Protein AF-A0A6J7DYG6-F1 (afdb_monomer_lite)

Sequence (64 aa):
MSSASAAEISVIADGIDGYRARVRDLAELFIGSPQEDLLATLHEAERALRNAHRTMQRAIKLTR

Structure (mmCIF, N/CA/C/O backbone):
data_AF-A0A6J7DYG6-F1
#
_entry.id   AF-A0A6J7DYG6-F1
#
loop_
_atom_site.group_PDB
_atom_site.id
_atom_site.type_symbol
_atom_site.label_atom_id
_atom_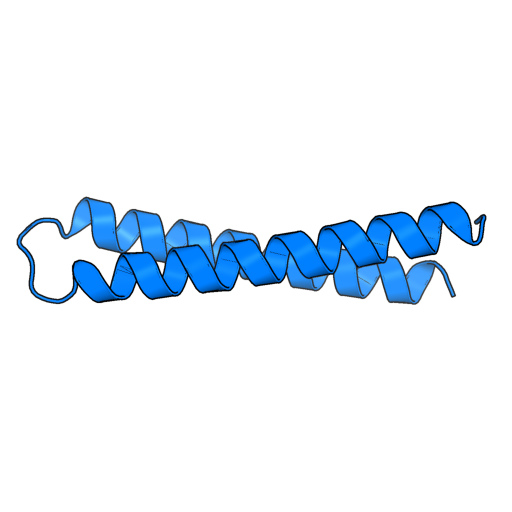site.label_alt_id
_atom_site.label_comp_id
_atom_site.label_asym_id
_atom_site.label_entity_id
_atom_site.label_seq_id
_atom_site.pdbx_PDB_ins_code
_atom_site.Cartn_x
_atom_site.Cartn_y
_atom_site.Cartn_z
_atom_site.occupancy
_atom_site.B_iso_or_equiv
_atom_site.auth_seq_id
_atom_site.auth_comp_id
_atom_site.auth_asym_id
_atom_site.auth_atom_id
_atom_site.pdbx_PDB_model_num
ATOM 1 N N . MET A 1 1 ? 17.053 3.010 -21.279 1.00 60.44 1 MET A N 1
ATOM 2 C CA . MET A 1 1 ? 17.107 2.428 -19.916 1.00 60.44 1 MET A CA 1
ATOM 3 C C . MET A 1 1 ? 17.497 0.964 -20.027 1.00 60.44 1 MET A C 1
ATOM 5 O O . MET A 1 1 ? 17.199 0.371 -21.055 1.00 60.44 1 MET A O 1
ATOM 9 N N . SER A 1 2 ? 18.201 0.394 -19.043 1.00 78.56 2 SER A N 1
ATOM 10 C CA . SER A 1 2 ? 18.573 -1.028 -19.092 1.00 78.56 2 SER A CA 1
ATOM 11 C C . SER A 1 2 ? 17.369 -1.917 -18.760 1.00 78.56 2 SER A C 1
ATOM 13 O O . SER A 1 2 ? 16.467 -1.503 -18.027 1.00 78.56 2 SER A O 1
ATOM 15 N N . SER A 1 3 ? 17.367 -3.152 -19.267 1.00 80.31 3 SER A N 1
ATOM 16 C CA . SER A 1 3 ? 16.373 -4.172 -18.901 1.00 80.31 3 SER A CA 1
ATOM 17 C C . SER A 1 3 ? 16.329 -4.416 -17.388 1.00 80.31 3 SER A C 1
ATOM 19 O O . SER A 1 3 ? 15.254 -4.617 -16.829 1.00 80.31 3 SER A O 1
ATOM 21 N N . ALA A 1 4 ? 17.477 -4.305 -16.715 1.00 85.81 4 ALA A N 1
ATOM 22 C CA . ALA A 1 4 ? 17.589 -4.413 -15.265 1.00 85.81 4 ALA A CA 1
ATOM 23 C C . ALA A 1 4 ? 16.804 -3.313 -14.527 1.00 85.81 4 ALA A C 1
ATOM 25 O O . ALA A 1 4 ? 16.113 -3.614 -13.560 1.00 85.81 4 ALA A O 1
ATOM 26 N N . SER A 1 5 ? 16.826 -2.058 -15.001 1.00 89.56 5 SER A N 1
ATOM 27 C CA . SER A 1 5 ? 16.036 -0.982 -14.380 1.00 89.56 5 SER A CA 1
ATOM 28 C C . SER A 1 5 ? 14.529 -1.209 -14.516 1.00 89.56 5 SER A C 1
ATOM 30 O O . SER A 1 5 ? 13.782 -0.923 -13.588 1.00 89.56 5 SER A O 1
ATOM 32 N N . ALA A 1 6 ? 14.064 -1.725 -15.659 1.00 90.69 6 ALA A N 1
ATOM 33 C CA . ALA A 1 6 ? 12.649 -2.043 -15.850 1.00 90.69 6 ALA A CA 1
ATOM 34 C C . ALA A 1 6 ? 12.199 -3.219 -14.964 1.00 90.69 6 ALA A C 1
ATOM 36 O O . ALA A 1 6 ? 11.106 -3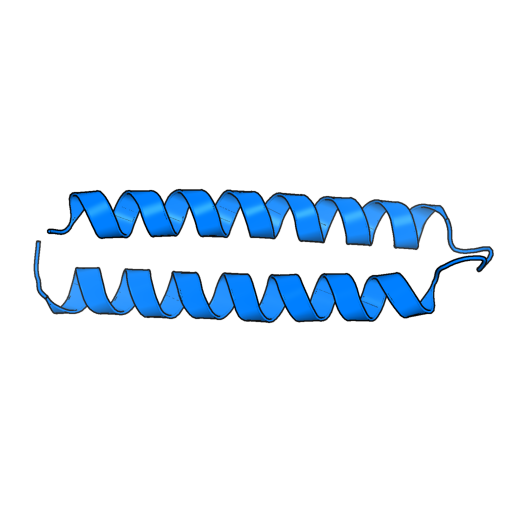.169 -14.399 1.00 90.69 6 ALA A O 1
ATOM 37 N N . ALA A 1 7 ? 13.051 -4.239 -14.814 1.00 93.94 7 ALA A N 1
ATOM 38 C CA . ALA A 1 7 ? 12.804 -5.367 -13.921 1.00 93.94 7 ALA A CA 1
ATO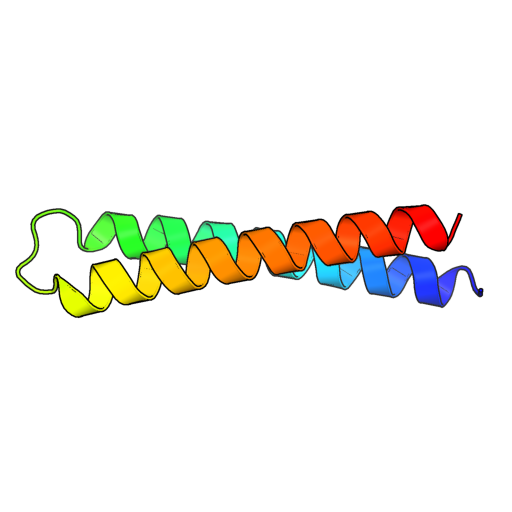M 39 C C . ALA A 1 7 ? 12.701 -4.916 -12.456 1.00 93.94 7 ALA A C 1
ATOM 41 O O . ALA A 1 7 ? 11.735 -5.267 -11.785 1.00 93.94 7 ALA A O 1
ATOM 42 N N . GLU A 1 8 ? 13.624 -4.070 -11.993 1.00 96.69 8 GLU A N 1
ATOM 43 C CA . GLU A 1 8 ? 13.614 -3.549 -10.621 1.00 96.69 8 GLU A CA 1
ATOM 44 C C . GLU A 1 8 ? 12.339 -2.750 -10.313 1.00 96.69 8 GLU A C 1
ATOM 46 O O . GLU A 1 8 ? 11.704 -2.947 -9.280 1.00 96.69 8 GLU A O 1
ATOM 51 N N . ILE A 1 9 ? 11.893 -1.896 -11.243 1.00 96.56 9 ILE A N 1
ATOM 52 C CA . ILE A 1 9 ? 10.639 -1.144 -11.075 1.00 96.56 9 ILE A CA 1
ATOM 53 C C . ILE A 1 9 ? 9.436 -2.099 -10.984 1.00 96.56 9 ILE A C 1
ATOM 55 O O . ILE A 1 9 ? 8.523 -1.847 -10.197 1.00 96.56 9 ILE A O 1
ATOM 59 N N . SER A 1 10 ? 9.432 -3.193 -11.753 1.00 96.44 10 SER A N 1
ATOM 60 C CA . SER A 1 10 ? 8.379 -4.214 -11.674 1.00 96.44 10 SER A CA 1
ATOM 61 C C . SER A 1 10 ? 8.369 -4.910 -10.314 1.00 96.44 10 SER A C 1
ATOM 63 O O . SER A 1 10 ? 7.314 -5.002 -9.695 1.00 96.44 10 SER A O 1
ATOM 65 N N . VAL A 1 11 ? 9.538 -5.319 -9.812 1.00 97.94 11 VAL A N 1
ATOM 66 C CA . VAL A 1 11 ? 9.676 -5.951 -8.488 1.00 97.94 11 VAL A CA 1
ATOM 67 C C . VAL A 1 11 ? 9.152 -5.028 -7.385 1.00 97.94 11 VAL A C 1
ATOM 69 O O . VAL A 1 11 ? 8.408 -5.463 -6.505 1.00 97.94 11 VAL A O 1
ATOM 72 N N . ILE A 1 12 ? 9.481 -3.735 -7.449 1.00 98.19 12 ILE A N 1
ATOM 73 C CA . ILE A 1 12 ? 8.978 -2.742 -6.493 1.00 98.19 12 ILE A CA 1
ATOM 74 C C . ILE A 1 12 ? 7.452 -2.596 -6.601 1.00 98.19 12 ILE A C 1
ATOM 76 O O . ILE A 1 12 ? 6.775 -2.528 -5.574 1.00 98.19 12 ILE A O 1
ATOM 80 N N . ALA A 1 13 ? 6.896 -2.554 -7.816 1.00 98.38 13 ALA A N 1
ATOM 81 C CA . ALA A 1 13 ? 5.452 -2.452 -8.028 1.00 98.38 13 ALA A CA 1
ATOM 82 C C . ALA A 1 13 ? 4.696 -3.632 -7.392 1.00 98.38 13 ALA A C 1
ATOM 84 O O . ALA A 1 13 ? 3.729 -3.404 -6.661 1.00 98.38 13 ALA A O 1
ATOM 85 N N . ASP A 1 14 ? 5.183 -4.856 -7.606 1.00 98.44 14 ASP A N 1
ATOM 86 C CA . ASP A 1 14 ? 4.601 -6.079 -7.045 1.00 98.44 14 ASP A CA 1
ATOM 87 C C . ASP A 1 14 ? 4.681 -6.080 -5.511 1.00 98.44 14 ASP A C 1
ATOM 89 O O . ASP A 1 14 ? 3.704 -6.387 -4.822 1.00 98.44 14 ASP A O 1
ATOM 93 N N . GLY A 1 15 ? 5.820 -5.650 -4.955 1.00 98.62 15 GLY A N 1
ATOM 94 C CA . GLY A 1 15 ? 5.995 -5.492 -3.512 1.00 98.62 15 GLY A CA 1
ATOM 95 C C . GLY A 1 15 ? 4.994 -4.508 -2.897 1.00 98.62 15 GLY A C 1
ATOM 96 O O . GLY A 1 15 ? 4.380 -4.811 -1.872 1.00 98.62 15 GLY A O 1
ATOM 97 N N . ILE A 1 16 ? 4.779 -3.349 -3.531 1.00 98.62 16 ILE A N 1
ATOM 98 C CA . ILE A 1 16 ? 3.801 -2.352 -3.064 1.00 98.62 16 ILE A CA 1
ATOM 99 C C . ILE A 1 16 ? 2.382 -2.929 -3.076 1.00 98.62 16 ILE A C 1
ATOM 101 O O . ILE A 1 16 ? 1.647 -2.711 -2.111 1.00 98.62 16 ILE A O 1
ATOM 105 N N . ASP A 1 17 ? 1.980 -3.656 -4.123 1.00 98.62 17 ASP A N 1
ATOM 106 C CA . ASP A 1 17 ? 0.637 -4.250 -4.170 1.00 98.62 17 ASP A CA 1
ATOM 107 C C . ASP A 1 17 ? 0.452 -5.336 -3.099 1.00 98.62 17 ASP A C 1
ATOM 109 O O . ASP A 1 17 ? -0.582 -5.371 -2.426 1.00 98.62 17 ASP A O 1
ATOM 113 N N . GLY A 1 18 ? 1.489 -6.140 -2.844 1.00 98.62 18 GLY A N 1
ATOM 114 C CA . GLY A 1 18 ? 1.505 -7.099 -1.740 1.00 98.62 18 GLY A CA 1
ATOM 115 C C . GLY A 1 18 ? 1.336 -6.429 -0.372 1.00 98.62 18 GLY A C 1
ATOM 116 O O . GLY A 1 18 ? 0.502 -6.850 0.432 1.00 98.62 18 GLY A O 1
ATOM 117 N N . TYR A 1 19 ? 2.071 -5.346 -0.099 1.00 98.69 19 TYR A N 1
ATOM 118 C CA . TYR A 1 19 ? 1.898 -4.591 1.147 1.00 98.69 19 TYR A CA 1
ATOM 119 C C . TYR A 1 19 ? 0.530 -3.915 1.235 1.00 98.69 19 TYR A C 1
ATOM 121 O O . TYR A 1 19 ? -0.079 -3.923 2.303 1.00 98.69 19 TYR A O 1
ATOM 129 N N . ARG A 1 20 ? 0.007 -3.385 0.124 1.00 98.62 20 ARG A N 1
ATOM 130 C CA . ARG A 1 20 ? -1.338 -2.796 0.063 1.00 98.62 20 ARG A CA 1
ATOM 131 C C . ARG A 1 20 ? -2.406 -3.810 0.468 1.00 98.62 20 ARG A C 1
ATOM 133 O O . ARG A 1 20 ? -3.273 -3.475 1.270 1.00 98.62 20 ARG A O 1
ATOM 140 N N . ALA A 1 21 ? -2.336 -5.033 -0.063 1.00 98.62 21 ALA A N 1
ATOM 141 C CA . ALA A 1 21 ? -3.249 -6.112 0.304 1.00 98.62 21 ALA A CA 1
ATOM 142 C C . ALA A 1 21 ? -3.156 -6.432 1.803 1.00 98.62 21 ALA A C 1
ATOM 144 O O . ALA A 1 21 ? -4.170 -6.431 2.487 1.00 98.62 21 ALA A O 1
ATOM 145 N N . ARG A 1 22 ? -1.941 -6.570 2.345 1.00 98.62 22 ARG A N 1
ATOM 146 C CA . ARG A 1 22 ? -1.737 -6.836 3.780 1.00 98.62 22 ARG A CA 1
ATOM 147 C C . ARG A 1 22 ? -2.287 -5.733 4.685 1.00 98.62 22 ARG A C 1
ATOM 149 O O . ARG A 1 22 ? -2.840 -6.041 5.733 1.00 98.62 22 ARG A O 1
ATOM 156 N N . VAL A 1 23 ? -2.135 -4.462 4.305 1.00 98.69 23 VAL A N 1
ATOM 157 C CA . VAL A 1 23 ? -2.693 -3.330 5.067 1.00 98.69 23 VAL A CA 1
ATOM 158 C C . VAL A 1 23 ? -4.220 -3.347 5.030 1.00 98.69 23 VAL A C 1
ATOM 160 O O . VAL A 1 23 ? -4.846 -3.127 6.062 1.00 98.69 23 VAL A O 1
ATOM 163 N N . ARG A 1 24 ? -4.822 -3.647 3.872 1.00 98.44 24 ARG A N 1
ATOM 164 C CA . ARG A 1 24 ? -6.275 -3.833 3.761 1.00 98.44 24 ARG A CA 1
ATOM 165 C C . ARG A 1 24 ? -6.750 -4.958 4.679 1.00 98.44 24 ARG A C 1
ATOM 167 O O . ARG A 1 24 ? -7.651 -4.733 5.474 1.00 98.44 24 ARG A O 1
ATOM 174 N N . ASP A 1 25 ? -6.125 -6.126 4.589 1.00 98.50 25 ASP A N 1
ATOM 175 C CA . ASP A 1 25 ? -6.521 -7.302 5.367 1.00 98.50 25 ASP A CA 1
ATOM 176 C C . ASP A 1 25 ? -6.343 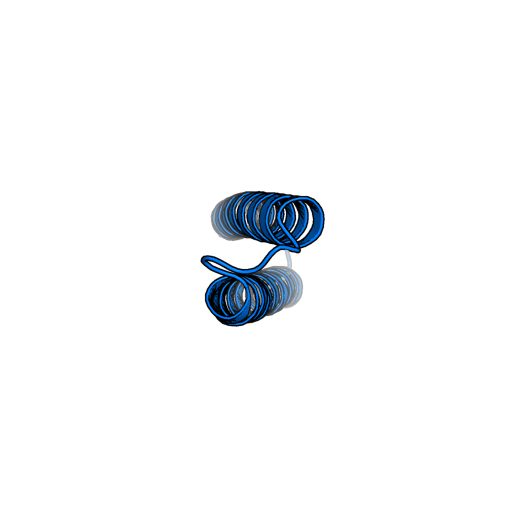-7.046 6.880 1.00 98.50 25 ASP A C 1
ATOM 178 O O . ASP A 1 25 ? -7.150 -7.484 7.693 1.00 98.50 25 ASP A O 1
ATOM 182 N N . LEU A 1 26 ? -5.328 -6.265 7.271 1.00 98.12 26 LEU A N 1
ATOM 183 C CA . LEU A 1 26 ? -5.152 -5.808 8.651 1.00 98.12 26 LEU A CA 1
ATOM 184 C C . LEU A 1 26 ? -6.265 -4.844 9.092 1.00 98.12 26 LEU A C 1
ATOM 186 O O . LEU A 1 26 ? -6.738 -4.951 10.219 1.00 98.12 26 LEU A O 1
ATOM 190 N N . ALA A 1 27 ? -6.692 -3.920 8.226 1.00 98.12 27 ALA A N 1
ATOM 191 C CA . ALA A 1 27 ? -7.779 -2.982 8.516 1.00 98.12 27 ALA A CA 1
ATOM 192 C C . ALA A 1 27 ? -9.114 -3.702 8.766 1.00 98.12 27 ALA A C 1
ATOM 194 O O . ALA A 1 27 ? -9.868 -3.301 9.651 1.00 98.12 27 ALA A O 1
ATOM 195 N N . GLU A 1 28 ? -9.383 -4.796 8.046 1.00 97.56 28 GLU A N 1
ATOM 196 C CA . GLU A 1 28 ? -10.604 -5.599 8.215 1.00 97.56 28 GLU A CA 1
ATOM 197 C C . GLU A 1 28 ? -10.779 -6.118 9.653 1.00 97.56 28 GLU A C 1
ATOM 199 O O . GLU A 1 28 ? -11.907 -6.211 10.136 1.00 97.56 28 GLU A O 1
ATOM 204 N N . LEU A 1 29 ? -9.680 -6.366 10.375 1.00 97.06 29 LEU A N 1
ATOM 205 C CA . LEU A 1 29 ? -9.706 -6.833 11.767 1.00 97.06 29 LEU A CA 1
ATOM 206 C C . LEU A 1 29 ? -10.220 -5.784 12.768 1.00 97.06 29 LEU A C 1
ATOM 208 O O . LEU A 1 29 ? -10.597 -6.145 13.881 1.00 97.06 29 LEU A O 1
ATOM 212 N N . PHE A 1 30 ? -10.228 -4.502 12.395 1.00 97.12 30 PHE A N 1
ATOM 213 C CA . PHE A 1 30 ? -10.605 -3.393 13.279 1.00 97.12 30 PHE A CA 1
ATOM 214 C C . PHE A 1 30 ? -11.990 -2.808 12.967 1.00 97.12 30 PHE A C 1
ATOM 216 O O . PHE A 1 30 ? -12.417 -1.859 13.630 1.00 97.12 30 PHE A O 1
ATOM 223 N N . ILE A 1 31 ? -12.721 -3.360 11.995 1.00 95.44 31 ILE A N 1
ATOM 224 C CA . ILE A 1 31 ? -14.079 -2.911 11.662 1.00 95.44 31 ILE A CA 1
ATOM 225 C C . ILE A 1 31 ? -15.010 -3.129 12.862 1.00 95.44 31 ILE A C 1
ATOM 227 O O . ILE A 1 31 ? -15.117 -4.231 13.394 1.00 95.44 31 ILE A O 1
ATOM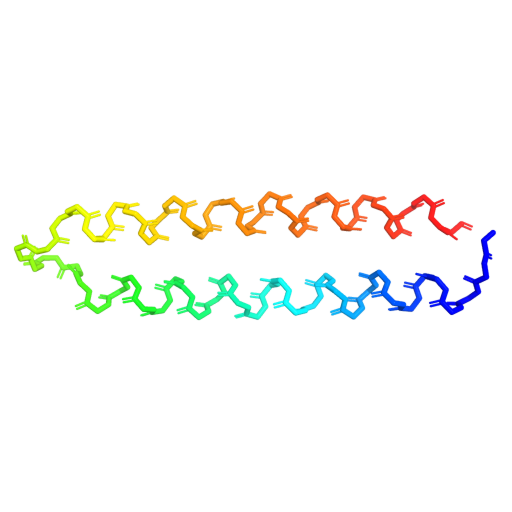 231 N N . GLY A 1 32 ? -15.698 -2.064 13.285 1.00 94.44 32 GLY A N 1
ATOM 232 C CA . GLY A 1 32 ? -16.587 -2.089 14.453 1.00 94.44 32 GLY A CA 1
ATOM 233 C C . GLY A 1 32 ? -15.859 -2.125 15.801 1.00 94.44 32 GLY A C 1
ATOM 234 O O . GLY A 1 32 ? -16.510 -2.217 16.840 1.00 94.44 32 GLY A O 1
ATOM 235 N N . SER A 1 33 ? -14.524 -2.051 15.800 1.00 95.94 33 SER A N 1
ATOM 236 C CA . SER A 1 33 ? -13.737 -1.903 17.021 1.00 95.94 33 SER A CA 1
ATOM 237 C C . SER A 1 33 ? -13.719 -0.442 17.500 1.00 95.94 33 SER A C 1
ATOM 239 O O . SER A 1 33 ? -13.899 0.468 16.690 1.00 95.94 33 SER A O 1
ATOM 241 N N . PRO A 1 34 ? -13.414 -0.181 18.785 1.00 97.50 34 PRO A N 1
ATOM 242 C CA . PRO A 1 34 ? -13.196 1.178 19.288 1.00 97.50 34 PRO A CA 1
ATOM 243 C C . PRO A 1 34 ? -11.935 1.868 18.736 1.00 97.50 34 PRO A C 1
ATOM 245 O O . PRO A 1 34 ? -11.688 3.026 19.060 1.00 97.50 34 PRO A O 1
ATOM 248 N N . GLN A 1 35 ? -11.088 1.173 17.965 1.00 97.06 35 GLN A N 1
ATOM 249 C CA . GLN A 1 35 ? -9.831 1.712 17.436 1.00 97.06 35 GLN A CA 1
ATOM 250 C C . GLN A 1 35 ? -10.044 2.471 16.112 1.00 97.06 35 GLN A C 1
ATOM 252 O O . GLN A 1 35 ? -9.369 2.207 15.116 1.00 97.06 35 GLN A O 1
ATOM 257 N N . GLU A 1 36 ? -10.982 3.421 16.099 1.00 96.25 36 GLU A N 1
ATOM 258 C CA . GLU A 1 36 ? -11.385 4.161 14.893 1.00 96.25 36 GLU A CA 1
ATOM 259 C C . GLU A 1 36 ? -10.214 4.917 14.242 1.00 96.25 36 GLU A C 1
ATOM 261 O O . GLU A 1 36 ? -10.031 4.829 13.028 1.00 96.25 36 GLU A O 1
ATOM 266 N N . ASP A 1 37 ? -9.358 5.566 15.038 1.00 98.12 37 ASP A N 1
ATOM 267 C CA . ASP A 1 37 ? -8.185 6.298 14.532 1.00 98.12 37 ASP A CA 1
ATOM 268 C C . ASP A 1 37 ? -7.155 5.372 13.866 1.00 98.12 37 ASP A C 1
ATOM 270 O O . ASP A 1 37 ? -6.564 5.705 12.833 1.00 98.12 37 ASP A O 1
ATOM 274 N N . LEU A 1 38 ? -6.947 4.176 14.430 1.00 98.06 38 LEU A N 1
ATOM 275 C CA . LEU A 1 38 ? -6.064 3.169 13.841 1.00 98.06 38 LEU A CA 1
ATOM 276 C C . LEU A 1 38 ? -6.641 2.667 12.514 1.00 98.06 38 LEU A C 1
ATOM 278 O O . LEU A 1 38 ? -5.912 2.596 11.526 1.00 98.06 38 LEU A O 1
ATOM 282 N N . LEU A 1 39 ? -7.940 2.357 12.477 1.00 98.44 39 LEU A N 1
ATOM 283 C CA . LEU A 1 39 ? -8.632 1.928 11.261 1.00 98.44 39 LEU A CA 1
ATOM 284 C C . LEU A 1 39 ? -8.549 3.000 10.163 1.00 98.44 39 LEU A C 1
ATOM 286 O O . LEU A 1 39 ? -8.216 2.686 9.018 1.00 98.44 39 LEU A O 1
ATOM 290 N N . ALA A 1 40 ? -8.782 4.266 10.516 1.00 98.25 40 ALA A N 1
ATOM 291 C CA . ALA A 1 40 ? -8.641 5.395 9.602 1.00 98.25 40 ALA A CA 1
ATOM 292 C C . ALA A 1 40 ? -7.211 5.488 9.045 1.00 98.25 40 ALA A C 1
ATOM 294 O O . ALA A 1 40 ? -7.020 5.539 7.828 1.00 98.25 40 ALA A O 1
ATOM 295 N N . THR A 1 41 ? -6.203 5.391 9.916 1.00 98.69 41 THR A N 1
ATOM 296 C CA . THR A 1 41 ? -4.784 5.417 9.524 1.00 98.69 41 THR A CA 1
ATOM 297 C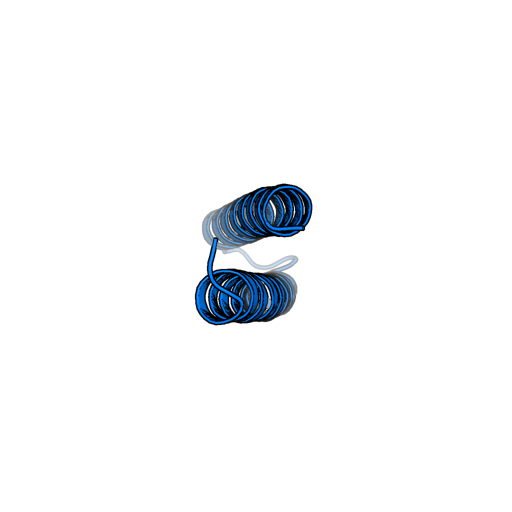 C . THR A 1 41 ? -4.423 4.254 8.589 1.00 98.69 41 THR A C 1
ATOM 299 O O . THR A 1 41 ? -3.696 4.437 7.610 1.00 98.69 41 THR A O 1
ATOM 302 N N . LEU A 1 42 ? -4.951 3.048 8.833 1.00 98.62 42 LEU A N 1
ATOM 303 C CA . LEU A 1 42 ? -4.736 1.890 7.956 1.00 98.62 42 LEU A CA 1
ATOM 304 C C . LEU A 1 42 ? -5.378 2.092 6.575 1.00 98.62 42 LEU A C 1
ATOM 306 O O . LEU A 1 42 ? -4.762 1.767 5.557 1.00 98.62 42 LEU A O 1
ATOM 310 N N . HIS A 1 43 ? -6.574 2.680 6.509 1.00 98.56 43 HIS A N 1
ATOM 311 C CA . HIS A 1 43 ? -7.202 3.039 5.236 1.00 98.56 43 HIS A CA 1
ATOM 312 C C . HIS A 1 43 ? -6.415 4.112 4.469 1.00 98.56 43 HIS A C 1
ATOM 314 O O . HIS A 1 43 ? -6.280 4.023 3.244 1.00 98.56 43 HIS A O 1
ATOM 320 N N . GLU A 1 44 ? -5.851 5.100 5.163 1.00 98.69 44 GLU A N 1
ATOM 321 C CA . GLU A 1 44 ? -4.969 6.096 4.550 1.00 98.69 44 GLU A CA 1
ATOM 322 C C . GLU A 1 44 ? -3.691 5.461 3.994 1.00 98.69 44 GLU A C 1
ATOM 324 O O . GLU A 1 44 ? -3.313 5.733 2.848 1.00 98.69 44 GLU A O 1
ATOM 329 N N . ALA A 1 45 ? -3.065 4.560 4.754 1.00 98.81 45 ALA A N 1
ATOM 330 C CA . ALA A 1 45 ? -1.890 3.816 4.315 1.00 98.81 45 ALA A CA 1
ATOM 331 C C . ALA A 1 45 ? -2.192 2.949 3.078 1.00 98.81 45 ALA A C 1
ATOM 333 O O . ALA A 1 45 ? -1.436 2.979 2.103 1.00 98.81 45 ALA A O 1
ATOM 334 N N . GLU A 1 46 ? -3.323 2.233 3.055 1.00 98.69 46 GLU A N 1
ATOM 335 C CA . GLU A 1 46 ? -3.763 1.456 1.887 1.00 98.69 46 GLU A CA 1
ATOM 336 C C . GLU A 1 46 ? -3.926 2.349 0.651 1.00 98.69 46 GLU A C 1
ATOM 338 O O . GLU A 1 46 ? -3.431 2.020 -0.435 1.00 98.69 46 GLU A O 1
ATOM 343 N N . ARG A 1 47 ? -4.554 3.519 0.813 1.00 98.69 47 ARG A N 1
ATOM 344 C CA . ARG A 1 47 ? -4.742 4.491 -0.269 1.00 98.69 47 ARG A CA 1
ATOM 345 C C . ARG A 1 47 ? -3.409 5.041 -0.778 1.00 98.69 47 ARG A C 1
ATOM 347 O O . ARG A 1 47 ? -3.236 5.186 -1.993 1.00 98.69 47 ARG A O 1
ATOM 354 N N . ALA A 1 48 ? -2.469 5.338 0.117 1.00 98.81 48 ALA A N 1
ATOM 355 C CA . ALA A 1 48 ? -1.132 5.797 -0.247 1.00 98.81 48 ALA A CA 1
ATOM 356 C C . ALA A 1 48 ? -0.379 4.729 -1.058 1.00 98.81 48 ALA A C 1
ATOM 358 O O . ALA A 1 48 ? 0.141 5.033 -2.135 1.00 98.81 48 ALA A O 1
ATOM 359 N N . LEU A 1 49 ? -0.409 3.468 -0.615 1.00 98.81 49 LEU A N 1
ATOM 360 C CA . LEU A 1 49 ? 0.199 2.339 -1.328 1.00 98.81 49 LEU A CA 1
ATOM 361 C C . LEU A 1 49 ? -0.441 2.124 -2.704 1.00 98.81 49 LEU A C 1
ATOM 363 O O . LEU A 1 49 ? 0.259 1.936 -3.697 1.00 98.81 49 LEU A O 1
ATOM 367 N N . ARG A 1 50 ? -1.769 2.243 -2.807 1.00 98.56 50 ARG A N 1
ATOM 368 C CA . ARG A 1 50 ? -2.480 2.176 -4.092 1.00 98.56 50 ARG A CA 1
ATOM 369 C C . ARG A 1 50 ? -2.002 3.247 -5.074 1.00 98.56 50 ARG A C 1
ATOM 371 O O . ARG A 1 50 ? -1.836 2.967 -6.263 1.00 98.56 50 ARG A O 1
ATOM 378 N N . ASN A 1 51 ? -1.776 4.470 -4.598 1.00 98.69 51 ASN A N 1
ATOM 379 C CA . ASN A 1 51 ? -1.249 5.554 -5.426 1.00 98.69 51 ASN A CA 1
ATOM 380 C C . ASN A 1 51 ? 0.217 5.317 -5.811 1.00 98.69 51 ASN A C 1
ATOM 382 O O . ASN A 1 51 ? 0.571 5.512 -6.973 1.00 98.69 51 ASN A O 1
ATOM 386 N N . ALA A 1 52 ? 1.047 4.834 -4.884 1.00 98.69 52 ALA A N 1
ATOM 387 C CA . ALA A 1 52 ? 2.432 4.465 -5.168 1.00 98.69 52 ALA A CA 1
ATOM 388 C C . ALA A 1 52 ? 2.515 3.365 -6.242 1.00 98.69 52 ALA A C 1
ATOM 390 O O . ALA A 1 52 ? 3.261 3.511 -7.212 1.00 98.69 52 ALA A O 1
ATOM 391 N N . HIS A 1 53 ? 1.675 2.329 -6.147 1.00 98.62 53 HIS A N 1
ATOM 392 C CA . HIS A 1 53 ? 1.595 1.267 -7.150 1.00 98.62 53 HIS A CA 1
ATOM 393 C C . HIS A 1 53 ? 1.224 1.824 -8.533 1.00 98.62 53 HIS A C 1
ATOM 395 O O . HIS A 1 53 ? 1.889 1.526 -9.522 1.00 98.62 53 HIS A O 1
ATOM 401 N N . ARG A 1 54 ? 0.221 2.712 -8.617 1.00 98.38 54 ARG A N 1
ATOM 402 C CA . ARG A 1 54 ? -0.153 3.381 -9.880 1.00 98.38 54 ARG A CA 1
ATOM 403 C C . ARG A 1 54 ? 1.000 4.189 -10.481 1.00 98.38 54 ARG A C 1
ATOM 405 O O . ARG A 1 54 ? 1.185 4.166 -11.698 1.00 98.38 54 ARG A O 1
ATOM 412 N N . THR A 1 55 ? 1.777 4.882 -9.651 1.00 98.50 55 THR A N 1
ATOM 413 C CA . THR A 1 55 ? 2.963 5.629 -10.094 1.00 98.50 55 THR A CA 1
ATOM 414 C C . THR A 1 55 ? 4.045 4.696 -10.638 1.00 98.50 55 THR A C 1
ATOM 416 O O . THR A 1 55 ? 4.590 4.974 -11.705 1.00 98.50 55 THR A O 1
ATOM 419 N N . MET A 1 56 ? 4.296 3.554 -9.990 1.00 97.50 56 MET A N 1
ATOM 420 C CA . MET A 1 56 ? 5.240 2.548 -10.498 1.00 97.50 56 MET A CA 1
ATOM 421 C C . MET A 1 56 ? 4.761 1.921 -11.809 1.00 97.50 56 MET A C 1
ATOM 423 O O . MET A 1 56 ? 5.524 1.845 -12.766 1.00 97.50 56 MET A O 1
ATOM 427 N N . GLN A 1 57 ? 3.474 1.586 -11.921 1.00 96.62 57 GLN A N 1
ATOM 428 C CA . GLN A 1 57 ? 2.880 1.105 -13.175 1.00 96.62 57 GLN A CA 1
ATOM 429 C C . GLN A 1 57 ? 3.026 2.126 -14.312 1.00 96.62 57 GLN A C 1
ATOM 431 O O . GLN A 1 57 ? 3.242 1.758 -15.468 1.00 96.62 57 GLN A O 1
ATOM 436 N N . ARG A 1 58 ? 2.944 3.427 -14.006 1.00 97.38 58 ARG A N 1
ATOM 437 C CA . ARG A 1 58 ? 3.256 4.480 -14.977 1.00 97.38 58 ARG A CA 1
ATOM 438 C C . ARG A 1 58 ? 4.741 4.485 -15.340 1.00 97.38 58 ARG A C 1
ATOM 440 O O . ARG A 1 58 ? 5.040 4.593 -16.523 1.00 97.38 58 ARG A O 1
ATOM 447 N N . ALA A 1 59 ? 5.647 4.340 -14.374 1.00 96.44 59 ALA A N 1
ATOM 448 C CA . ALA A 1 59 ? 7.082 4.254 -14.639 1.00 96.44 59 ALA A CA 1
ATOM 449 C C . ALA A 1 59 ? 7.418 3.075 -15.569 1.00 96.44 59 ALA A C 1
ATOM 451 O O . ALA A 1 59 ? 8.092 3.292 -16.568 1.00 96.44 59 ALA A O 1
ATOM 452 N N . ILE A 1 60 ? 6.852 1.881 -15.340 1.00 94.44 60 ILE A N 1
ATOM 453 C CA . ILE A 1 60 ? 7.012 0.696 -16.213 1.00 94.44 60 ILE A CA 1
ATOM 454 C C . ILE A 1 60 ? 6.606 0.996 -17.663 1.00 94.44 60 ILE A C 1
ATOM 456 O O . ILE A 1 60 ? 7.229 0.515 -18.603 1.00 94.44 60 ILE A O 1
ATOM 460 N N . LYS A 1 61 ? 5.560 1.801 -17.880 1.00 92.44 61 LYS A N 1
ATOM 461 C CA . LYS A 1 61 ? 5.141 2.183 -19.239 1.00 92.44 61 LYS A CA 1
ATOM 462 C C . LYS A 1 61 ? 6.132 3.120 -19.929 1.00 92.44 61 LYS A C 1
ATOM 464 O O . LYS A 1 61 ? 6.155 3.140 -21.150 1.00 92.44 61 LYS A O 1
ATOM 469 N N . LEU A 1 62 ? 6.911 3.887 -19.165 1.00 93.94 62 LEU A N 1
ATOM 470 C CA . LEU A 1 62 ? 7.927 4.814 -19.676 1.00 93.94 62 LEU A CA 1
ATOM 471 C C . LEU A 1 62 ? 9.294 4.145 -19.885 1.00 93.94 62 LEU A C 1
ATOM 473 O O . LEU A 1 62 ? 10.180 4.759 -20.470 1.00 93.94 62 LEU A O 1
ATOM 477 N N . THR A 1 63 ? 9.486 2.921 -19.380 1.00 85.94 63 THR A N 1
ATOM 478 C CA . THR A 1 63 ? 10.726 2.152 -19.570 1.00 85.94 63 THR A CA 1
ATOM 479 C C . THR A 1 63 ? 10.716 1.264 -20.814 1.00 85.94 63 THR A C 1
ATOM 481 O O . THR A 1 63 ? 11.769 0.727 -21.162 1.00 85.94 63 THR A O 1
ATOM 484 N N . ARG A 1 64 ? 9.546 1.097 -21.443 1.00 67.25 64 ARG A N 1
ATOM 485 C CA . ARG A 1 64 ? 9.343 0.395 -22.718 1.00 67.25 64 ARG A CA 1
ATOM 486 C C . ARG A 1 64 ? 9.693 1.301 -23.889 1.00 67.25 64 ARG A C 1
ATOM 488 O O . ARG A 1 64 ? 10.282 0.769 -24.850 1.00 67.25 64 ARG A O 1
#

Secondary structure (DSSP, 8-state):
--HHHHHHHHHHHHHHHHHHHHHHHHHHTTTTSS-HHHHHHHHHHHHHHHHHHHHHHHHHHH--

pLDDT: mean 95.4, std 7.03, range [60.44, 98.81]

Radius of gyration: 14.92 Å; chains: 1; bounding box: 35×14×42 Å

Organism: NCBI:txid449393

Foldseek 3Di:
DDPVVLVVLVVVLVVLVVVLVVLVVVLVVCVVHPPVVSSVVSVVSSVVSVVVSVVSVVVSVVVD